Protein AF-A0A7X7BS99-F1 (afdb_monomer)

Foldseek 3Di:
DVLLVVLCCVLVNAPPDHDPVVVVLSVLLCVQCVVVDPDSNCSNVQCCLQRDDQDDADPVLLVLQLDPLLLLLLVQLLVLLVVFPDLALVSSVVSLVVSCVVSVDDDSNNVQSLQCQQRVDSDHGRSSSSNSSSDDVSRSVSSVSSSVVSVVVVD

Mean predicted aligned error: 4.0 Å

Structure (mmCIF, N/CA/C/O backbone):
data_AF-A0A7X7BS99-F1
#
_entry.id   AF-A0A7X7BS99-F1
#
loop_
_atom_site.group_PDB
_atom_site.id
_atom_site.type_symbol
_atom_site.label_atom_id
_atom_site.label_alt_id
_atom_site.label_comp_id
_atom_site.label_asym_id
_atom_site.label_entity_id
_atom_site.label_seq_id
_atom_site.pdbx_PDB_ins_code
_atom_site.Cartn_x
_atom_site.Cartn_y
_atom_site.Cartn_z
_atom_site.occupancy
_atom_site.B_iso_or_equiv
_atom_site.auth_seq_id
_atom_site.auth_comp_id
_atom_site.auth_asym_id
_atom_site.auth_atom_id
_atom_site.pdbx_PDB_model_num
ATOM 1 N N . LEU A 1 1 ? 14.182 7.321 -16.968 1.00 84.69 1 LEU A N 1
ATOM 2 C CA . LEU A 1 1 ? 13.712 5.919 -16.936 1.00 84.69 1 LEU A CA 1
ATOM 3 C C . LEU A 1 1 ? 14.899 4.972 -17.058 1.00 84.69 1 LEU A C 1
ATOM 5 O O . LEU A 1 1 ? 15.124 4.209 -16.132 1.00 84.69 1 LEU A O 1
ATOM 9 N N . ASP A 1 2 ? 15.703 5.112 -18.110 1.00 89.75 2 ASP A N 1
ATOM 10 C CA . ASP A 1 2 ? 16.812 4.206 -18.459 1.00 89.75 2 ASP A CA 1
ATOM 11 C C . ASP A 1 2 ? 17.807 3.964 -17.317 1.00 89.75 2 ASP A C 1
ATOM 13 O O . ASP A 1 2 ? 18.076 2.825 -16.960 1.00 89.75 2 ASP A O 1
ATOM 17 N N . LEU A 1 3 ? 18.269 5.023 -16.641 1.00 93.31 3 LEU A N 1
ATOM 18 C CA . LEU A 1 3 ? 19.163 4.872 -15.486 1.00 93.31 3 LEU A CA 1
ATOM 19 C C . LEU A 1 3 ? 18.524 4.092 -14.326 1.00 93.31 3 LEU A C 1
ATOM 21 O O . LEU A 1 3 ? 19.216 3.355 -13.634 1.00 93.31 3 LEU A O 1
ATOM 25 N N . ALA A 1 4 ? 17.227 4.267 -14.071 1.00 93.25 4 ALA A N 1
ATOM 26 C CA . ALA A 1 4 ? 16.544 3.545 -12.999 1.00 93.25 4 ALA A CA 1
ATOM 27 C C . ALA A 1 4 ? 16.327 2.072 -13.375 1.00 93.25 4 ALA A C 1
ATOM 29 O O . ALA A 1 4 ? 16.542 1.204 -12.537 1.00 93.25 4 ALA A O 1
ATOM 30 N N . LEU A 1 5 ? 15.976 1.797 -14.637 1.00 94.12 5 LEU A N 1
ATOM 31 C CA . LEU A 1 5 ? 15.881 0.438 -15.169 1.00 94.12 5 LEU A CA 1
ATOM 32 C C . LEU A 1 5 ? 17.222 -0.297 -15.046 1.00 94.12 5 LEU A C 1
ATOM 34 O O . LEU A 1 5 ? 17.250 -1.372 -14.458 1.00 94.12 5 LEU A O 1
ATOM 38 N N . ASN A 1 6 ? 18.324 0.320 -15.487 1.00 95.06 6 ASN A N 1
ATOM 39 C CA . ASN A 1 6 ? 19.658 -0.279 -15.388 1.00 95.06 6 ASN A CA 1
ATOM 40 C C . ASN A 1 6 ? 20.019 -0.623 -13.934 1.00 95.06 6 ASN A C 1
ATOM 42 O O . ASN A 1 6 ? 20.460 -1.731 -13.657 1.00 95.06 6 ASN A O 1
ATOM 46 N N . ASN A 1 7 ? 19.765 0.285 -12.982 1.00 95.56 7 ASN A N 1
ATOM 47 C CA . ASN A 1 7 ? 20.021 0.009 -11.562 1.00 95.56 7 ASN A CA 1
ATOM 48 C C . ASN A 1 7 ? 19.174 -1.164 -11.025 1.00 95.56 7 ASN A C 1
ATOM 50 O O . ASN A 1 7 ? 19.656 -1.939 -10.202 1.00 95.56 7 ASN A O 1
ATOM 54 N N . LEU A 1 8 ? 17.915 -1.301 -11.462 1.00 94.56 8 LEU A N 1
ATOM 55 C CA . LEU A 1 8 ? 17.052 -2.424 -11.073 1.00 94.56 8 LEU A CA 1
ATOM 56 C C . LEU A 1 8 ? 17.523 -3.754 -11.682 1.00 94.56 8 LEU A C 1
ATOM 58 O O . LEU A 1 8 ? 17.427 -4.784 -11.015 1.00 94.56 8 LEU A O 1
ATOM 62 N N . GLN A 1 9 ? 18.040 -3.726 -12.913 1.00 95.06 9 GLN A N 1
ATOM 63 C CA . GLN A 1 9 ? 18.594 -4.894 -13.601 1.00 95.06 9 GLN A CA 1
ATOM 64 C C . GLN A 1 9 ? 19.908 -5.358 -12.969 1.00 95.06 9 GLN A C 1
ATOM 66 O O . GLN A 1 9 ? 20.041 -6.528 -12.625 1.00 95.06 9 GLN A O 1
ATOM 71 N N . GLU A 1 10 ? 20.836 -4.436 -12.696 1.00 95.56 10 GLU A N 1
ATOM 72 C CA . GLU A 1 10 ? 22.082 -4.735 -11.974 1.00 95.56 10 GLU A CA 1
ATOM 73 C C . GLU A 1 10 ? 21.821 -5.320 -10.576 1.00 95.56 10 GLU A C 1
ATOM 75 O O . GLU A 1 10 ? 22.593 -6.140 -10.082 1.00 95.56 10 GLU A O 1
ATOM 80 N N . ALA A 1 11 ? 20.721 -4.917 -9.933 1.00 93.94 11 ALA A N 1
ATOM 81 C CA . ALA A 1 11 ? 20.295 -5.445 -8.641 1.00 93.94 11 ALA A CA 1
ATOM 82 C C . ALA A 1 11 ? 19.541 -6.788 -8.723 1.00 93.94 11 ALA A C 1
ATOM 84 O O . ALA A 1 11 ? 19.138 -7.313 -7.683 1.00 93.94 11 ALA A O 1
ATOM 85 N N . GLY A 1 12 ? 19.311 -7.327 -9.926 1.00 93.62 12 GLY A N 1
ATOM 86 C CA . GLY A 1 12 ? 18.578 -8.576 -10.147 1.00 93.62 12 GLY A CA 1
ATOM 87 C C . GLY A 1 12 ? 17.082 -8.499 -9.821 1.00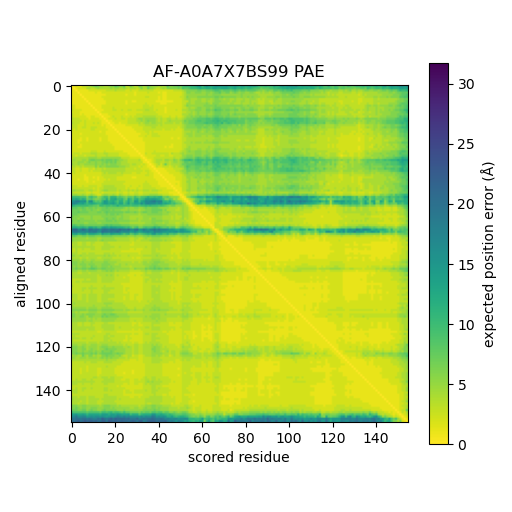 93.62 12 GLY A C 1
ATOM 88 O O . GLY A 1 12 ? 16.457 -9.528 -9.582 1.00 93.62 12 GLY A O 1
ATOM 89 N N . LEU A 1 13 ? 16.501 -7.295 -9.764 1.00 91.94 13 LEU A N 1
ATOM 90 C CA . LEU A 1 13 ? 15.067 -7.098 -9.506 1.00 91.94 13 LEU A CA 1
ATOM 91 C C . LEU A 1 13 ? 14.232 -7.128 -10.793 1.00 91.94 13 LEU A C 1
ATOM 93 O O . LEU A 1 13 ? 13.030 -7.384 -10.746 1.00 91.94 13 LEU A O 1
ATOM 97 N N . ILE A 1 14 ? 14.853 -6.827 -11.932 1.00 94.00 14 ILE A N 1
ATOM 98 C CA . ILE A 1 14 ? 14.237 -6.813 -13.261 1.00 94.00 14 ILE A CA 1
ATOM 99 C C . ILE A 1 14 ? 15.160 -7.560 -14.224 1.00 94.00 14 ILE A C 1
ATOM 101 O O . ILE A 1 14 ? 16.370 -7.372 -14.172 1.00 94.00 14 ILE A O 1
ATOM 105 N N . ASP A 1 15 ? 14.593 -8.373 -15.112 1.00 93.56 15 ASP A N 1
ATOM 106 C CA . ASP A 1 15 ? 15.358 -9.082 -16.143 1.00 93.56 15 ASP A CA 1
ATOM 107 C C . ASP A 1 15 ? 15.992 -8.113 -17.157 1.00 93.56 15 ASP A C 1
ATOM 109 O O . ASP A 1 15 ? 15.505 -6.999 -17.354 1.00 93.56 15 ASP A O 1
ATOM 113 N N . GLU A 1 16 ? 17.044 -8.536 -17.865 1.00 92.38 16 GLU A N 1
ATOM 114 C CA . GLU A 1 16 ? 17.683 -7.731 -18.927 1.00 92.38 16 GLU A CA 1
ATOM 115 C C . GLU A 1 16 ? 16.712 -7.381 -20.071 1.00 92.38 16 GLU A C 1
ATOM 117 O O . GLU A 1 16 ? 16.776 -6.299 -20.662 1.00 92.38 16 GLU A O 1
ATOM 122 N N . HIS A 1 17 ? 15.765 -8.282 -20.346 1.00 93.00 17 HIS A N 1
ATOM 123 C CA . HIS A 1 17 ? 14.748 -8.148 -21.389 1.00 93.00 17 HIS A CA 1
ATOM 124 C C . HIS A 1 17 ? 13.340 -8.359 -20.808 1.00 93.00 17 HIS A C 1
ATOM 126 O O . HIS A 1 17 ? 12.724 -9.403 -21.025 1.00 93.00 17 HIS A O 1
ATOM 132 N N . PRO A 1 18 ? 12.821 -7.384 -20.044 1.00 93.06 18 PRO A N 1
ATOM 133 C CA . PRO A 1 18 ? 11.499 -7.478 -19.435 1.00 93.06 18 PRO A CA 1
ATOM 134 C C . PRO A 1 18 ? 10.392 -7.448 -20.497 1.00 93.06 18 PRO A C 1
ATOM 136 O O . PRO A 1 18 ? 10.520 -6.800 -21.539 1.00 93.06 18 PRO A O 1
ATOM 139 N N . THR A 1 19 ? 9.266 -8.110 -20.217 1.00 95.50 19 THR A N 1
ATOM 140 C CA . THR A 1 19 ? 8.086 -8.059 -21.097 1.00 95.50 19 THR A CA 1
ATOM 141 C C . THR A 1 19 ? 7.534 -6.630 -21.207 1.00 95.50 19 THR A C 1
ATOM 143 O O . THR A 1 19 ? 7.801 -5.794 -20.334 1.00 95.50 19 THR A O 1
ATOM 146 N N . PRO A 1 20 ? 6.716 -6.317 -22.231 1.00 95.31 20 PRO A N 1
ATOM 147 C CA . PRO A 1 20 ? 6.050 -5.021 -22.323 1.00 95.31 20 PRO A CA 1
ATOM 148 C C . PRO A 1 20 ? 5.234 -4.668 -21.071 1.00 95.31 20 PRO A C 1
ATOM 150 O O . PRO A 1 20 ? 5.290 -3.520 -20.626 1.00 95.31 20 PRO A O 1
ATOM 153 N N . GLU A 1 21 ? 4.539 -5.638 -20.455 1.00 92.44 21 GLU A N 1
ATOM 154 C CA . GLU A 1 21 ? 3.808 -5.383 -19.207 1.00 92.44 21 GLU A CA 1
ATOM 155 C C . GLU A 1 21 ? 4.764 -5.047 -18.062 1.00 92.44 21 GLU A C 1
ATOM 157 O O . GLU A 1 21 ? 4.534 -4.093 -17.318 1.00 92.44 21 GLU A O 1
ATOM 162 N N . LYS A 1 22 ? 5.875 -5.786 -17.936 1.00 92.75 22 LYS A N 1
ATOM 163 C CA . LYS A 1 22 ? 6.859 -5.522 -16.884 1.00 92.75 22 LYS A CA 1
ATOM 164 C C . LYS A 1 22 ? 7.554 -4.175 -17.085 1.00 92.75 22 LYS A C 1
ATOM 166 O O . LYS A 1 22 ? 7.815 -3.480 -16.107 1.00 92.75 22 LYS A O 1
ATOM 171 N N . MET A 1 23 ? 7.791 -3.761 -18.328 1.00 94.75 23 MET A N 1
ATOM 172 C CA . MET A 1 23 ? 8.312 -2.428 -18.646 1.00 94.75 23 MET A CA 1
ATOM 173 C C . MET A 1 23 ? 7.352 -1.307 -18.262 1.00 94.75 23 MET A C 1
ATOM 175 O O . MET A 1 23 ? 7.792 -0.279 -17.747 1.00 94.75 23 MET A O 1
ATOM 179 N N . GLU A 1 24 ? 6.051 -1.483 -18.498 1.00 93.75 24 GLU A N 1
ATOM 180 C CA . GLU A 1 24 ? 5.037 -0.536 -18.026 1.00 93.75 24 GLU A CA 1
ATOM 181 C C . GLU A 1 24 ? 4.987 -0.478 -16.502 1.00 93.75 24 GLU A C 1
ATOM 183 O O . GLU A 1 24 ? 5.016 0.607 -15.924 1.00 93.75 24 GLU A O 1
ATOM 188 N N . TRP A 1 25 ? 5.054 -1.631 -15.845 1.00 94.31 25 TRP A N 1
ATOM 189 C CA . TRP A 1 25 ? 5.145 -1.704 -14.394 1.00 94.31 25 TRP A CA 1
ATOM 190 C C . TRP A 1 25 ? 6.387 -0.967 -13.849 1.00 94.31 25 TRP A C 1
ATOM 192 O O . TRP A 1 25 ? 6.281 -0.180 -12.908 1.00 94.31 25 TRP A O 1
ATOM 202 N N . VAL A 1 26 ? 7.564 -1.130 -14.474 1.00 94.56 26 VAL A N 1
ATOM 203 C CA . VAL A 1 26 ? 8.787 -0.390 -14.099 1.00 94.56 26 VAL A CA 1
ATOM 204 C C . VAL A 1 26 ? 8.619 1.111 -14.323 1.00 94.56 26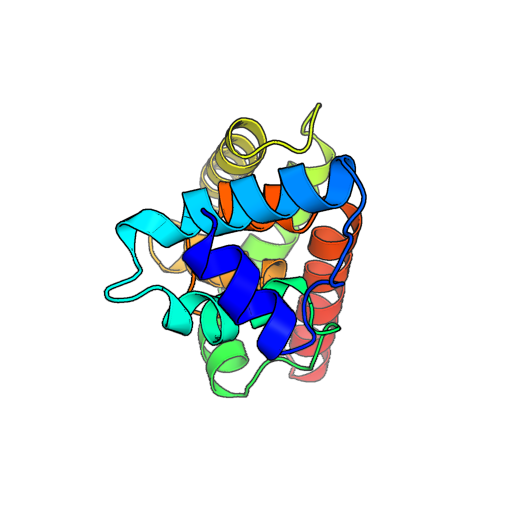 VAL A C 1
ATOM 206 O O . VAL A 1 26 ? 9.061 1.912 -13.501 1.00 94.56 26 VAL A O 1
ATOM 209 N N . ARG A 1 27 ? 7.969 1.522 -15.414 1.00 94.19 27 ARG A N 1
ATOM 210 C CA . ARG A 1 27 ? 7.696 2.938 -15.688 1.00 94.19 27 ARG A CA 1
ATOM 211 C C . ARG A 1 27 ? 6.829 3.554 -14.594 1.00 94.19 27 ARG A C 1
ATOM 213 O O . ARG A 1 27 ? 7.157 4.641 -14.119 1.00 94.19 27 ARG A O 1
ATOM 220 N N . GLN A 1 28 ? 5.785 2.853 -14.160 1.00 92.75 28 GLN A N 1
ATOM 221 C CA . GLN A 1 28 ? 4.924 3.284 -13.058 1.00 92.75 28 GLN A CA 1
ATOM 222 C C . GLN A 1 28 ? 5.696 3.357 -11.739 1.00 92.75 28 GLN A C 1
ATOM 224 O O . GLN A 1 28 ? 5.668 4.395 -11.081 1.00 92.75 28 GLN A O 1
ATOM 229 N N . LEU A 1 29 ? 6.469 2.318 -11.405 1.00 93.25 29 LEU A N 1
ATOM 230 C CA . LEU A 1 29 ? 7.353 2.297 -10.237 1.00 93.25 29 LEU A CA 1
ATOM 231 C C . LEU A 1 29 ? 8.280 3.521 -10.204 1.00 93.25 29 LEU A C 1
ATOM 233 O O . LEU A 1 29 ? 8.344 4.242 -9.209 1.00 93.25 29 LEU A O 1
ATOM 237 N N . VAL A 1 30 ? 8.991 3.777 -11.304 1.00 92.94 30 VAL A N 1
ATOM 238 C CA . VAL A 1 30 ? 9.928 4.901 -11.403 1.00 92.94 30 VAL A CA 1
ATOM 239 C C . VAL A 1 30 ? 9.197 6.234 -11.299 1.00 92.94 30 VAL A C 1
ATOM 241 O O . VAL A 1 30 ? 9.704 7.140 -10.644 1.00 92.94 30 VAL A O 1
ATOM 244 N N . ASN A 1 31 ? 8.013 6.365 -11.901 1.00 91.50 31 ASN A N 1
ATOM 245 C CA . ASN A 1 31 ? 7.221 7.590 -11.833 1.00 91.50 31 ASN A CA 1
ATOM 246 C C . ASN A 1 31 ? 6.822 7.921 -10.388 1.00 91.50 31 ASN A C 1
ATOM 248 O O . ASN A 1 31 ? 7.042 9.041 -9.930 1.00 91.50 31 ASN A O 1
ATOM 252 N N . ILE A 1 32 ? 6.335 6.920 -9.653 1.00 90.56 32 ILE A N 1
ATOM 253 C CA . ILE A 1 32 ? 5.860 7.048 -8.273 1.00 90.56 32 ILE A CA 1
ATOM 254 C C . ILE A 1 32 ? 6.986 7.488 -7.311 1.00 90.56 32 ILE A C 1
ATOM 256 O O . ILE A 1 32 ? 6.746 8.261 -6.383 1.00 90.56 32 ILE A O 1
ATOM 260 N N . TYR A 1 33 ? 8.230 7.057 -7.546 1.00 88.81 33 TYR A N 1
ATOM 261 C CA . TYR A 1 33 ? 9.384 7.460 -6.728 1.00 88.81 33 TYR A CA 1
ATOM 262 C C . TYR A 1 33 ? 10.200 8.622 -7.293 1.00 88.81 33 TYR A C 1
ATOM 264 O O . TYR A 1 33 ? 11.070 9.135 -6.592 1.00 88.81 33 TYR A O 1
ATOM 272 N N . SER A 1 34 ? 9.951 9.057 -8.531 1.00 85.69 34 SER A N 1
ATOM 273 C CA . SER A 1 34 ? 10.780 10.059 -9.222 1.00 85.69 34 SER A CA 1
ATOM 274 C C . SER A 1 34 ? 10.971 11.345 -8.415 1.00 85.69 34 SER A C 1
ATOM 276 O O . SER A 1 34 ? 12.075 11.876 -8.367 1.00 85.69 34 SER A O 1
ATOM 278 N N . VAL A 1 35 ? 9.922 11.792 -7.720 1.00 81.88 35 VAL A N 1
ATOM 279 C CA . VAL A 1 35 ? 9.929 13.000 -6.878 1.00 81.88 35 VAL A CA 1
ATOM 280 C C . VAL A 1 35 ? 10.632 12.774 -5.529 1.00 81.88 35 VAL A C 1
ATOM 282 O O . VAL A 1 35 ? 11.094 13.724 -4.906 1.00 81.88 35 VAL A O 1
ATOM 285 N N . GLN A 1 36 ? 10.724 11.524 -5.064 1.00 81.56 36 GLN A N 1
ATOM 286 C CA . GLN A 1 36 ? 11.335 11.158 -3.779 1.00 81.56 36 GLN A CA 1
ATOM 287 C C . GLN A 1 36 ? 12.820 10.798 -3.905 1.00 81.56 36 GLN A C 1
ATOM 289 O O . GLN A 1 36 ? 13.554 10.828 -2.917 1.00 81.56 36 GLN A O 1
ATOM 294 N N . MET A 1 37 ? 13.269 10.433 -5.107 1.00 86.81 37 MET A N 1
ATOM 295 C CA . MET A 1 37 ? 14.652 10.055 -5.366 1.00 86.81 37 MET A CA 1
ATOM 296 C C . MET A 1 37 ? 15.551 11.283 -5.495 1.00 86.81 37 MET A C 1
ATOM 298 O O . MET A 1 37 ? 15.348 12.144 -6.344 1.00 86.81 37 MET A O 1
ATOM 302 N N . SER A 1 38 ? 16.619 11.305 -4.704 1.00 88.00 38 SER A N 1
ATOM 303 C CA . SER A 1 38 ? 17.750 12.220 -4.882 1.00 88.00 38 SER A CA 1
ATOM 304 C C . SER A 1 38 ? 18.713 11.727 -5.969 1.00 88.00 38 SER A C 1
ATOM 306 O O . SER A 1 38 ? 19.355 12.527 -6.642 1.00 88.00 38 SER A O 1
ATOM 308 N N . TYR A 1 39 ? 18.823 10.408 -6.150 1.00 90.94 39 TYR A N 1
ATOM 309 C CA . TYR A 1 39 ? 19.605 9.773 -7.213 1.00 90.94 39 TYR A CA 1
ATOM 310 C C . TYR A 1 39 ? 18.993 8.424 -7.605 1.00 90.94 39 TYR A C 1
ATOM 312 O O . TYR A 1 39 ? 18.362 7.747 -6.794 1.00 90.94 39 TYR A O 1
ATOM 320 N N . THR A 1 40 ? 19.194 8.003 -8.855 1.00 89.81 40 THR A N 1
ATOM 321 C CA . THR A 1 40 ? 18.474 6.862 -9.449 1.00 89.81 40 THR A CA 1
ATOM 322 C C . THR A 1 40 ? 18.753 5.526 -8.772 1.00 89.81 40 THR A C 1
ATOM 324 O O . THR A 1 40 ? 17.866 4.683 -8.746 1.00 89.81 40 THR A O 1
ATOM 327 N N . LYS A 1 41 ? 19.930 5.332 -8.166 1.00 92.19 41 LYS A N 1
ATOM 328 C CA . LYS A 1 41 ? 20.270 4.087 -7.455 1.00 92.19 41 LYS A CA 1
ATOM 329 C C . LYS A 1 41 ? 19.394 3.828 -6.219 1.00 92.19 41 LYS A C 1
ATOM 331 O O . LYS A 1 41 ? 19.226 2.673 -5.841 1.00 92.19 41 LYS A O 1
ATOM 336 N N . GLN A 1 42 ? 18.766 4.859 -5.638 1.00 92.06 42 GLN A N 1
ATOM 337 C CA . GLN A 1 42 ? 17.829 4.688 -4.513 1.00 92.06 42 GLN A CA 1
ATOM 338 C C . GLN A 1 42 ? 16.594 3.861 -4.889 1.00 92.06 42 GLN A C 1
ATOM 340 O O . GLN A 1 42 ? 15.976 3.265 -4.006 1.00 92.06 42 GLN A O 1
ATOM 345 N N . ILE A 1 43 ? 16.257 3.772 -6.184 1.00 92.50 43 ILE A N 1
ATOM 346 C CA . ILE A 1 43 ? 15.116 2.980 -6.652 1.00 92.50 43 ILE A CA 1
ATOM 347 C C . ILE A 1 43 ? 15.228 1.512 -6.239 1.00 92.50 43 ILE A C 1
ATOM 349 O O . ILE A 1 43 ? 14.212 0.886 -5.968 1.00 92.50 43 ILE A O 1
ATOM 353 N N . VAL A 1 44 ? 16.447 0.968 -6.151 1.00 92.06 44 VAL A N 1
ATOM 354 C CA . VAL A 1 44 ? 16.680 -0.437 -5.793 1.00 92.06 44 VAL A CA 1
ATOM 355 C C . VAL A 1 44 ? 16.176 -0.717 -4.385 1.00 92.06 44 VAL A C 1
ATOM 357 O O . VAL A 1 44 ? 15.506 -1.719 -4.158 1.00 92.06 44 VAL A O 1
ATOM 360 N N . ASP A 1 45 ? 16.459 0.178 -3.439 1.00 89.12 45 ASP A N 1
ATOM 361 C CA . ASP A 1 45 ? 16.000 0.029 -2.061 1.00 89.12 45 ASP A CA 1
ATOM 362 C C . ASP A 1 45 ? 14.510 0.335 -1.923 1.00 89.12 45 ASP A C 1
ATOM 364 O O . ASP A 1 45 ? 13.788 -0.421 -1.273 1.00 89.12 45 ASP A O 1
ATOM 368 N N . MET A 1 46 ? 14.041 1.395 -2.583 1.00 88.75 46 MET A N 1
ATOM 369 C CA . MET A 1 46 ? 12.637 1.810 -2.563 1.00 88.75 46 MET A CA 1
ATOM 370 C C . MET A 1 46 ? 11.710 0.744 -3.157 1.00 88.75 46 MET A C 1
ATOM 372 O O . MET A 1 46 ? 10.648 0.464 -2.605 1.00 88.75 46 MET A O 1
ATOM 376 N N . ALA A 1 47 ? 12.127 0.094 -4.244 1.00 89.44 47 ALA A N 1
ATOM 377 C CA . ALA A 1 47 ? 11.309 -0.878 -4.952 1.00 89.44 47 ALA A CA 1
ATOM 378 C C . ALA A 1 47 ? 11.209 -2.237 -4.245 1.00 89.44 47 ALA A C 1
ATOM 380 O O . ALA A 1 47 ? 10.345 -3.041 -4.593 1.00 89.44 47 ALA A O 1
ATOM 381 N N . LYS A 1 48 ? 12.047 -2.508 -3.232 1.00 86.56 48 LYS A N 1
ATOM 382 C CA . LYS A 1 48 ? 12.052 -3.787 -2.499 1.00 86.56 48 LYS A CA 1
ATOM 383 C C . LYS A 1 48 ? 10.672 -4.186 -1.980 1.00 86.56 48 LYS A C 1
ATOM 385 O O . LYS A 1 48 ? 10.391 -5.380 -1.946 1.00 86.56 48 LYS A O 1
ATOM 390 N N . ILE A 1 49 ? 9.821 -3.226 -1.610 1.00 85.50 49 ILE A N 1
ATOM 391 C CA . ILE A 1 49 ? 8.463 -3.499 -1.108 1.00 85.50 49 ILE A CA 1
ATOM 392 C C . ILE A 1 49 ? 7.566 -4.196 -2.145 1.00 85.50 49 ILE A C 1
ATOM 394 O O . ILE A 1 49 ? 6.620 -4.879 -1.770 1.00 85.50 49 ILE A O 1
ATOM 398 N N . PHE A 1 50 ? 7.872 -4.060 -3.439 1.00 88.44 50 PHE A N 1
ATOM 399 C CA . PHE A 1 50 ? 7.089 -4.658 -4.520 1.00 88.44 50 PHE A CA 1
ATOM 400 C C . PHE A 1 50 ? 7.599 -6.029 -4.971 1.00 88.44 50 PHE A C 1
ATOM 402 O O . PHE A 1 50 ? 6.861 -6.772 -5.612 1.00 88.44 50 PHE A O 1
ATOM 409 N N . PHE A 1 51 ? 8.854 -6.360 -4.662 1.00 83.31 51 PHE A N 1
ATOM 410 C CA . PHE A 1 51 ? 9.479 -7.621 -5.076 1.00 83.31 51 PHE A CA 1
ATOM 411 C C . PHE A 1 51 ? 9.595 -8.635 -3.942 1.00 83.31 51 PHE A C 1
ATOM 413 O O . PHE A 1 51 ? 9.620 -9.833 -4.194 1.00 83.31 51 PHE A O 1
ATOM 420 N N . LYS A 1 52 ? 9.698 -8.177 -2.691 1.00 74.12 52 LYS A N 1
ATOM 421 C CA . LYS A 1 52 ? 9.847 -9.065 -1.535 1.00 74.12 52 LYS A CA 1
ATOM 422 C C . LYS A 1 52 ? 8.512 -9.671 -1.142 1.00 74.12 52 LYS A C 1
ATOM 424 O O . LYS A 1 52 ? 7.552 -8.929 -0.945 1.00 74.12 52 LYS A O 1
ATOM 429 N N . ASP A 1 53 ? 8.491 -10.984 -0.943 1.00 71.62 53 ASP A N 1
ATOM 430 C CA . ASP A 1 53 ? 7.364 -11.690 -0.330 1.00 71.62 53 ASP A CA 1
ATOM 431 C C . ASP A 1 53 ? 6.996 -11.098 1.031 1.00 71.62 53 ASP A C 1
ATOM 433 O O . ASP A 1 53 ? 7.821 -10.464 1.701 1.00 71.62 53 ASP A O 1
ATOM 437 N N . ALA A 1 54 ? 5.740 -11.300 1.425 1.00 68.06 54 ALA A N 1
ATOM 438 C CA . ALA A 1 54 ? 5.189 -10.759 2.653 1.00 68.06 54 ALA A CA 1
ATOM 439 C C . ALA A 1 54 ? 5.943 -11.307 3.879 1.00 68.06 54 ALA A C 1
ATOM 441 O O . ALA A 1 54 ? 5.712 -12.426 4.330 1.00 68.06 54 ALA A O 1
ATOM 442 N N . LYS A 1 55 ? 6.873 -10.512 4.417 1.00 76.88 55 LYS A N 1
ATOM 443 C CA . LYS A 1 55 ? 7.593 -10.813 5.665 1.00 76.88 55 LYS A CA 1
ATOM 444 C C . LYS A 1 55 ? 6.788 -10.368 6.872 1.00 76.88 55 LYS A C 1
ATOM 446 O O . LYS A 1 55 ? 5.974 -9.457 6.746 1.00 76.88 55 LYS A O 1
ATOM 451 N N . ASP A 1 56 ? 7.044 -10.944 8.039 1.00 83.88 56 ASP A N 1
ATOM 452 C CA . ASP A 1 56 ? 6.453 -10.453 9.284 1.00 83.88 56 ASP A CA 1
ATOM 453 C C . ASP A 1 56 ? 6.735 -8.958 9.495 1.00 83.88 56 ASP A C 1
ATOM 455 O O . ASP A 1 56 ? 7.790 -8.462 9.093 1.00 83.88 56 ASP A O 1
ATOM 459 N N . LEU A 1 57 ? 5.746 -8.241 10.044 1.00 88.81 57 LEU A N 1
ATOM 460 C CA . LEU A 1 57 ? 5.934 -6.843 10.432 1.00 88.81 57 LEU A CA 1
ATOM 461 C C . LEU A 1 57 ? 6.994 -6.773 11.533 1.00 88.81 57 LEU A C 1
ATOM 463 O O . LEU A 1 57 ? 7.091 -7.682 12.361 1.00 88.81 57 LEU A O 1
ATOM 467 N N . SER A 1 58 ? 7.781 -5.702 11.547 1.00 89.44 58 SER A N 1
ATOM 468 C CA . SER A 1 58 ? 8.697 -5.441 12.656 1.00 89.44 58 SER A CA 1
ATOM 469 C C . SER A 1 58 ? 7.931 -5.100 13.940 1.00 89.44 58 SER A C 1
ATOM 471 O O . SER A 1 58 ? 6.772 -4.682 13.898 1.00 89.44 58 SER A O 1
ATOM 473 N N . ASP A 1 59 ? 8.596 -5.209 15.093 1.00 88.56 59 ASP A N 1
ATOM 474 C CA . ASP A 1 59 ? 8.015 -4.788 16.375 1.00 88.56 59 ASP A CA 1
ATOM 475 C C . ASP A 1 59 ? 7.599 -3.306 16.346 1.00 88.56 59 ASP A C 1
ATOM 477 O O . ASP A 1 59 ? 6.550 -2.941 16.867 1.00 88.56 59 ASP A O 1
ATOM 481 N N . GLU A 1 60 ? 8.380 -2.455 15.672 1.00 90.69 60 GLU A N 1
ATOM 482 C CA . GLU A 1 60 ? 8.071 -1.032 15.486 1.00 90.69 60 GLU A CA 1
ATOM 483 C C . GLU A 1 60 ? 6.793 -0.829 14.652 1.00 90.69 60 GLU A C 1
ATOM 485 O O . GLU A 1 60 ? 5.945 -0.002 14.987 1.00 90.69 60 GLU A O 1
ATOM 490 N N . GLU A 1 61 ? 6.616 -1.616 13.587 1.00 92.12 61 GLU A N 1
ATOM 491 C CA . GLU A 1 61 ? 5.413 -1.598 12.750 1.00 92.12 61 GLU A CA 1
ATOM 492 C C . GLU A 1 61 ? 4.171 -2.070 13.503 1.00 92.12 61 GLU A C 1
ATOM 494 O O . GLU A 1 61 ? 3.102 -1.478 13.345 1.00 92.12 61 GLU A O 1
ATOM 499 N N . ILE A 1 62 ? 4.312 -3.106 14.333 1.00 90.44 62 ILE A N 1
ATOM 500 C CA . ILE A 1 62 ? 3.231 -3.616 15.177 1.00 90.44 62 ILE A CA 1
ATOM 501 C C . ILE A 1 62 ? 2.843 -2.588 16.239 1.00 90.44 62 ILE A C 1
ATOM 503 O O . ILE A 1 62 ? 1.661 -2.268 16.357 1.00 90.44 62 ILE A O 1
ATOM 507 N N . GLU A 1 63 ? 3.806 -2.034 16.976 1.00 89.31 63 GLU A N 1
ATOM 508 C CA . GLU A 1 63 ? 3.535 -1.037 18.018 1.00 89.31 63 GLU A CA 1
ATOM 509 C C . GLU A 1 63 ? 2.864 0.221 17.449 1.00 89.31 63 GLU A C 1
ATOM 511 O O . GLU A 1 63 ? 1.994 0.805 18.090 1.00 89.31 63 GLU A O 1
ATOM 516 N N . GLU A 1 64 ? 3.166 0.600 16.207 1.00 90.75 64 GLU A N 1
ATOM 517 C CA . GLU A 1 64 ? 2.509 1.734 15.560 1.00 90.75 64 GLU A CA 1
ATOM 518 C C . GLU A 1 64 ? 1.016 1.514 15.276 1.00 90.75 64 GLU A C 1
ATOM 520 O O . GLU A 1 64 ? 0.223 2.462 15.309 1.00 90.75 64 GLU A O 1
ATOM 525 N N . ILE A 1 65 ? 0.616 0.278 14.967 1.00 90.31 65 ILE A N 1
ATOM 526 C CA . ILE A 1 65 ? -0.773 -0.062 14.617 1.00 90.31 65 ILE A CA 1
ATOM 527 C C . ILE A 1 65 ? -1.562 -0.663 15.782 1.00 90.31 65 ILE A C 1
ATOM 529 O O . ILE A 1 65 ? -2.768 -0.865 15.654 1.00 90.31 65 ILE A O 1
ATOM 533 N N . LYS A 1 66 ? -0.899 -0.907 16.914 1.00 85.00 66 LYS A N 1
ATOM 534 C CA . LYS A 1 66 ? -1.445 -1.488 18.149 1.00 85.00 66 LYS A CA 1
ATOM 535 C C . LYS A 1 66 ? -2.455 -0.604 18.887 1.00 85.00 66 LYS A C 1
ATOM 537 O O . LYS A 1 66 ? -3.120 -1.052 19.814 1.00 85.00 66 LYS A O 1
ATOM 542 N N . ASN A 1 67 ? -2.570 0.654 18.488 1.00 77.69 67 ASN A N 1
ATOM 543 C CA . ASN A 1 67 ? -3.472 1.628 19.097 1.00 77.69 67 ASN A CA 1
ATOM 544 C C . ASN A 1 67 ? -4.941 1.171 18.984 1.00 77.69 67 ASN A C 1
ATOM 546 O O . ASN A 1 67 ? -5.298 0.551 17.984 1.00 77.69 67 ASN A O 1
ATOM 550 N N . ASP A 1 68 ? -5.808 1.589 19.919 1.00 75.25 68 ASP A N 1
ATOM 551 C CA . ASP A 1 68 ? -7.238 1.203 19.987 1.00 75.25 68 ASP A CA 1
ATOM 552 C C . ASP A 1 68 ? -8.000 1.307 18.648 1.00 75.25 68 ASP A C 1
ATOM 554 O O . ASP A 1 68 ? -8.915 0.537 18.364 1.00 75.25 68 ASP A O 1
ATOM 558 N N . ASP A 1 69 ? -7.609 2.259 17.798 1.00 85.62 69 ASP A N 1
ATOM 559 C CA . ASP A 1 69 ? -8.246 2.533 16.509 1.00 85.62 69 ASP A CA 1
ATOM 560 C C . ASP A 1 69 ? -7.721 1.647 15.355 1.00 85.62 69 ASP A C 1
ATOM 562 O O . ASP A 1 69 ? -8.385 1.500 14.326 1.00 85.62 69 ASP A O 1
ATOM 566 N N . GLY A 1 70 ? -6.507 1.096 15.474 1.00 92.75 70 GLY A N 1
ATOM 567 C CA . GLY A 1 70 ? -5.732 0.556 14.353 1.00 92.75 70 GLY A CA 1
ATOM 568 C C . GLY A 1 70 ? -6.371 -0.670 13.713 1.00 92.75 70 GLY A C 1
ATOM 569 O O . GLY A 1 70 ? -6.581 -0.696 12.497 1.00 92.75 70 GLY A O 1
ATOM 570 N N . ARG A 1 71 ? -6.762 -1.64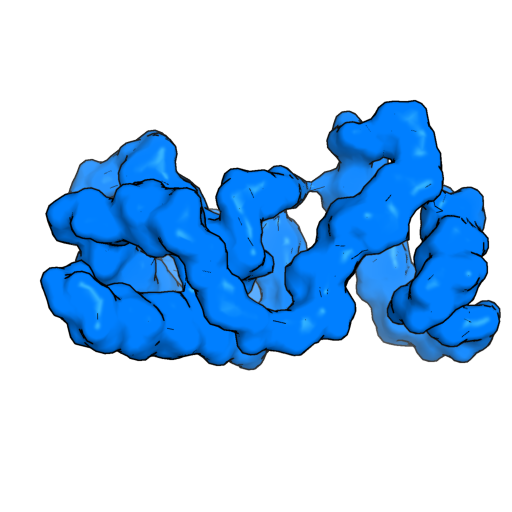9 14.534 1.00 94.75 71 ARG A N 1
ATOM 571 C CA . ARG A 1 71 ? -7.433 -2.866 14.062 1.00 94.75 71 ARG A CA 1
ATOM 572 C C . ARG A 1 71 ? -8.747 -2.542 13.350 1.00 94.75 71 ARG A C 1
ATOM 574 O O . ARG A 1 71 ? -8.962 -2.984 12.223 1.00 94.75 71 ARG A O 1
ATOM 581 N N . GLY A 1 72 ? -9.589 -1.713 13.972 1.00 95.94 72 GLY A N 1
ATOM 582 C CA . GLY A 1 72 ? -10.879 -1.310 13.408 1.00 95.94 72 GLY A CA 1
ATOM 583 C C . GLY A 1 72 ? -10.739 -0.555 12.083 1.00 95.94 72 GLY A C 1
ATOM 584 O O . GLY A 1 72 ? -11.519 -0.776 11.158 1.00 95.94 72 GLY A O 1
ATOM 585 N N . VAL A 1 73 ? -9.710 0.289 11.949 1.00 98.00 73 VAL A N 1
ATOM 586 C CA . VAL A 1 73 ? -9.383 0.965 10.684 1.00 98.00 73 VAL A CA 1
ATOM 587 C C . VAL A 1 73 ? -8.999 -0.032 9.591 1.00 98.00 73 VAL A C 1
ATOM 589 O O . VAL A 1 73 ? -9.489 0.096 8.470 1.00 98.00 73 VAL A O 1
ATOM 592 N N . ILE A 1 74 ? -8.143 -1.011 9.894 1.00 97.94 74 ILE A N 1
ATOM 593 C CA . ILE A 1 74 ? -7.671 -2.001 8.914 1.00 97.94 74 ILE A CA 1
ATOM 594 C C . ILE A 1 74 ? -8.829 -2.891 8.448 1.00 97.94 74 ILE A C 1
ATOM 596 O O . ILE A 1 74 ? -9.023 -3.073 7.244 1.00 97.94 74 ILE A O 1
ATOM 600 N N . GLU A 1 75 ? -9.632 -3.403 9.384 1.00 97.62 75 GLU A N 1
ATOM 601 C CA . GLU A 1 75 ? -10.794 -4.242 9.076 1.00 97.62 75 GLU A CA 1
ATOM 602 C C . GLU A 1 75 ? -11.837 -3.484 8.247 1.00 97.62 75 GLU A C 1
ATOM 604 O O . GLU A 1 75 ? -12.375 -4.018 7.276 1.00 97.62 75 GLU A O 1
ATOM 609 N N . GLU A 1 76 ? -12.109 -2.222 8.587 1.00 98.56 76 GLU A N 1
ATOM 610 C CA . GLU A 1 76 ? -13.048 -1.406 7.824 1.00 98.56 76 GLU A CA 1
ATOM 611 C C . GLU A 1 76 ? -12.501 -1.055 6.438 1.00 98.56 76 GLU A C 1
ATOM 613 O O . GLU A 1 76 ? -13.229 -1.131 5.451 1.00 98.56 76 GLU A O 1
ATOM 618 N N . PHE A 1 77 ? -11.213 -0.729 6.320 1.00 98.62 77 PHE A N 1
ATOM 619 C CA . PHE A 1 77 ? -10.587 -0.496 5.021 1.00 98.62 77 PHE A CA 1
ATOM 620 C C . PHE A 1 77 ? -10.650 -1.723 4.108 1.00 98.62 77 PHE A C 1
ATOM 622 O O . PHE A 1 77 ? -10.969 -1.572 2.928 1.00 98.62 77 PHE A O 1
ATOM 629 N N . LYS A 1 78 ? -10.451 -2.933 4.651 1.00 98.44 78 LYS A N 1
ATOM 630 C CA . LYS A 1 78 ? -10.630 -4.180 3.894 1.00 98.44 78 LYS A CA 1
ATOM 631 C C . LYS A 1 78 ? -12.028 -4.265 3.275 1.00 98.44 78 LYS A C 1
ATOM 633 O O . LYS A 1 78 ? -12.147 -4.511 2.080 1.00 98.44 78 LYS A O 1
ATOM 638 N N . LYS A 1 79 ? -13.080 -3.982 4.054 1.00 98.38 79 LYS A N 1
ATOM 639 C CA . LYS A 1 79 ? -14.464 -3.972 3.543 1.00 98.38 79 LYS A CA 1
ATOM 640 C C . LYS A 1 79 ? -14.653 -2.927 2.448 1.00 98.38 79 LYS A C 1
ATOM 642 O O . LYS A 1 79 ? -15.271 -3.217 1.431 1.00 98.38 79 LYS A O 1
ATOM 647 N N . GLN A 1 80 ? -14.114 -1.720 2.629 1.00 98.38 80 GLN A N 1
ATOM 648 C CA . GLN A 1 8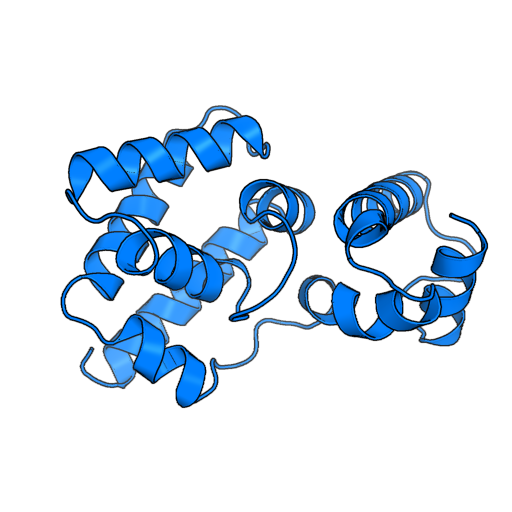0 ? -14.235 -0.655 1.629 1.00 98.38 80 GLN A CA 1
ATOM 649 C C . GLN A 1 80 ? -13.509 -1.003 0.318 1.00 98.38 80 GLN A C 1
ATOM 651 O O . GLN A 1 80 ? -14.002 -0.656 -0.754 1.00 98.38 80 GLN A O 1
ATOM 656 N N . LEU A 1 81 ? -12.389 -1.737 0.372 1.00 97.75 81 LEU A N 1
ATOM 657 C CA . LEU A 1 81 ? -11.698 -2.252 -0.819 1.00 97.75 81 LEU A CA 1
ATOM 658 C C . LEU A 1 81 ? -12.520 -3.279 -1.613 1.00 97.75 81 LEU A C 1
ATOM 660 O O . LEU A 1 81 ? -12.322 -3.409 -2.822 1.00 97.75 81 LEU A O 1
ATOM 664 N N . ASP A 1 82 ? -13.444 -3.998 -0.982 1.00 96.06 82 ASP A N 1
ATOM 665 C CA . ASP A 1 82 ? -14.319 -4.937 -1.693 1.00 96.06 82 ASP A CA 1
ATOM 666 C C . ASP A 1 82 ? -15.449 -4.237 -2.455 1.00 96.06 82 ASP A C 1
ATOM 668 O O . ASP A 1 82 ? -16.008 -4.804 -3.393 1.00 96.06 82 ASP A O 1
ATOM 672 N N . LEU A 1 83 ? -15.742 -2.982 -2.104 1.00 97.25 83 LEU A N 1
ATOM 673 C CA . LEU A 1 83 ? -16.802 -2.188 -2.724 1.00 97.25 83 LEU A CA 1
ATOM 674 C C . LEU A 1 83 ? -16.332 -1.388 -3.943 1.00 97.25 83 LEU A C 1
ATOM 676 O O . LEU A 1 83 ? -17.167 -0.866 -4.687 1.00 97.25 83 LEU A O 1
ATOM 680 N N . ILE A 1 84 ? -15.021 -1.253 -4.162 1.00 96.75 84 ILE A N 1
ATOM 681 C CA . ILE A 1 84 ? -14.527 -0.456 -5.286 1.00 96.75 84 ILE A CA 1
ATOM 682 C C . ILE A 1 84 ? -14.671 -1.215 -6.615 1.00 96.75 84 ILE A C 1
ATOM 684 O O . ILE A 1 84 ? -14.341 -2.399 -6.698 1.00 96.75 84 ILE A O 1
ATOM 688 N N . PRO A 1 85 ? -15.095 -0.541 -7.699 1.00 93.62 85 PRO A N 1
ATOM 689 C CA . PRO A 1 85 ? -15.341 -1.194 -8.986 1.00 93.62 85 PRO A CA 1
ATOM 690 C C . PRO A 1 85 ? -14.054 -1.549 -9.739 1.00 93.62 85 PRO A C 1
ATOM 692 O O . PRO A 1 85 ? -14.062 -2.410 -10.616 1.00 93.62 85 PRO A O 1
ATOM 695 N N . ARG A 1 86 ? -12.956 -0.838 -9.456 1.00 96.50 86 ARG A N 1
ATOM 696 C CA . ARG A 1 86 ? -11.640 -1.025 -10.077 1.00 96.50 86 ARG A CA 1
ATOM 697 C C . ARG A 1 86 ? -10.556 -0.729 -9.056 1.00 96.50 86 ARG A C 1
ATOM 699 O O . ARG A 1 86 ? -10.692 0.213 -8.278 1.00 96.50 86 ARG A O 1
ATOM 706 N N . PHE A 1 87 ? -9.477 -1.500 -9.094 1.00 97.38 87 PHE A N 1
ATOM 707 C CA . PHE A 1 87 ? -8.353 -1.341 -8.180 1.00 97.38 87 PHE A CA 1
ATOM 708 C C . PHE A 1 87 ? -7.362 -0.299 -8.713 1.00 97.38 87 PHE A C 1
ATOM 710 O O . PHE A 1 87 ? -6.310 -0.644 -9.236 1.00 97.38 87 PHE A O 1
ATOM 717 N N . THR A 1 88 ? -7.753 0.975 -8.639 1.00 97.44 88 THR A N 1
ATOM 718 C CA . THR A 1 88 ? -6.931 2.117 -9.069 1.00 97.44 88 THR A CA 1
ATOM 719 C C . THR A 1 88 ? -6.663 3.064 -7.910 1.00 97.44 88 THR A C 1
ATOM 721 O O . THR A 1 88 ? -7.481 3.144 -6.990 1.00 97.44 88 THR A O 1
ATOM 724 N N . SER A 1 89 ? -5.578 3.841 -7.959 1.00 96.69 89 SER A N 1
ATOM 725 C CA . SER A 1 89 ? -5.194 4.776 -6.891 1.00 96.69 89 SER A CA 1
ATOM 726 C C . SER A 1 89 ? -6.345 5.707 -6.493 1.00 96.69 89 SER A C 1
ATOM 728 O O . SER A 1 89 ? -6.638 5.873 -5.310 1.00 96.69 89 SER A O 1
ATOM 730 N N . VAL A 1 90 ? -7.098 6.227 -7.468 1.00 97.75 90 VAL A N 1
ATOM 731 C CA . VAL A 1 90 ? -8.273 7.082 -7.218 1.00 97.75 90 VAL A CA 1
ATOM 732 C C . VAL A 1 90 ? -9.349 6.354 -6.406 1.00 97.75 90 VAL A C 1
ATOM 734 O O . VAL A 1 90 ? -9.871 6.897 -5.433 1.00 97.75 90 VAL A O 1
ATOM 737 N N . GLN A 1 91 ? -9.690 5.121 -6.785 1.00 98.44 91 GLN A N 1
ATOM 738 C CA . GLN A 1 91 ? -10.717 4.343 -6.088 1.00 98.44 91 GLN A CA 1
ATOM 739 C C . GLN A 1 91 ? -10.244 3.878 -4.709 1.00 98.44 91 GLN A C 1
ATOM 741 O O . GLN A 1 91 ? -11.011 3.900 -3.750 1.00 98.44 91 GLN A O 1
ATOM 746 N N . ILE A 1 92 ? -8.964 3.543 -4.582 1.00 98.62 92 ILE A N 1
ATOM 747 C CA . ILE A 1 92 ? -8.330 3.201 -3.311 1.00 98.62 92 ILE A CA 1
ATOM 748 C C . ILE A 1 92 ? -8.372 4.402 -2.357 1.00 98.62 92 ILE A C 1
ATOM 750 O O . ILE A 1 92 ? -8.762 4.263 -1.200 1.00 98.62 92 ILE A O 1
ATOM 754 N N . MET A 1 93 ? -8.064 5.609 -2.840 1.00 98.31 93 MET A N 1
ATOM 755 C CA . MET A 1 93 ? -8.191 6.828 -2.039 1.00 98.31 93 MET A CA 1
ATOM 756 C C . MET A 1 93 ? -9.642 7.085 -1.614 1.00 98.31 93 MET A C 1
ATOM 758 O O . MET A 1 93 ? -9.867 7.488 -0.471 1.00 98.31 93 MET A O 1
ATOM 762 N N . ASN A 1 94 ? -10.628 6.800 -2.472 1.00 98.31 94 ASN A N 1
ATOM 763 C CA . ASN A 1 94 ? -12.045 6.862 -2.099 1.00 98.31 94 ASN A CA 1
ATOM 764 C C . ASN A 1 94 ? -12.396 5.853 -0.996 1.00 98.31 94 ASN A C 1
ATOM 766 O O . ASN A 1 94 ? -13.092 6.225 -0.051 1.00 98.31 94 ASN A O 1
ATOM 770 N N . ALA A 1 95 ? -11.873 4.625 -1.061 1.00 98.62 95 ALA A N 1
ATOM 771 C CA . ALA A 1 95 ? -12.038 3.631 -0.001 1.00 98.62 95 ALA A CA 1
ATOM 772 C C . ALA A 1 95 ? -11.451 4.129 1.332 1.00 98.62 95 ALA A C 1
ATOM 774 O O . ALA A 1 95 ? -12.130 4.059 2.352 1.00 98.62 95 ALA A O 1
ATOM 775 N N . ILE A 1 96 ? -10.265 4.756 1.327 1.00 98.56 96 ILE A N 1
ATOM 776 C CA . ILE A 1 96 ? -9.691 5.381 2.535 1.00 98.56 96 ILE A CA 1
ATOM 777 C C . ILE A 1 96 ? -10.617 6.483 3.082 1.00 98.56 96 ILE A C 1
ATOM 779 O O . ILE A 1 96 ? -10.818 6.586 4.295 1.00 98.56 96 ILE A O 1
ATOM 783 N N . GLN A 1 97 ? -11.208 7.314 2.214 1.00 98.38 97 GLN A N 1
ATOM 784 C CA . GLN A 1 97 ? -12.165 8.340 2.653 1.00 98.38 97 GLN A CA 1
ATOM 785 C C . GLN A 1 97 ? -13.455 7.736 3.224 1.00 98.38 97 GLN A C 1
ATOM 787 O O . GLN A 1 97 ? -14.017 8.294 4.171 1.00 98.38 97 GLN A O 1
ATOM 792 N N . ALA A 1 98 ? -13.920 6.613 2.679 1.00 98.62 98 ALA A N 1
ATOM 793 C CA . ALA A 1 98 ? -15.067 5.885 3.204 1.00 98.62 98 ALA A CA 1
ATOM 794 C C . ALA A 1 98 ? -14.756 5.282 4.582 1.00 98.62 98 ALA A C 1
ATOM 796 O O . ALA A 1 98 ? -15.531 5.490 5.516 1.00 98.62 98 ALA A O 1
ATOM 797 N N . THR A 1 99 ? -13.577 4.675 4.758 1.00 98.62 99 THR A N 1
ATOM 798 C CA . THR A 1 99 ? -13.085 4.199 6.061 1.00 98.62 99 THR A CA 1
ATOM 799 C C . THR A 1 99 ? -13.034 5.330 7.078 1.00 98.62 99 THR A C 1
ATOM 801 O O . THR A 1 99 ? -13.585 5.194 8.164 1.00 98.62 99 THR A O 1
ATOM 804 N N . ARG A 1 100 ? -12.471 6.492 6.711 1.00 98.44 100 ARG A N 1
ATOM 805 C CA . ARG A 1 100 ? -12.460 7.696 7.563 1.00 98.44 100 ARG A CA 1
ATOM 806 C C . ARG A 1 100 ? -13.857 8.073 8.052 1.00 98.44 100 ARG A C 1
ATOM 808 O O . ARG A 1 100 ? -14.020 8.499 9.191 1.00 98.44 100 ARG A O 1
ATOM 815 N N . LYS A 1 101 ? -14.857 7.994 7.170 1.00 98.25 101 LYS A N 1
ATOM 816 C CA . LYS A 1 101 ? -16.245 8.338 7.495 1.00 98.25 101 LYS A CA 1
ATOM 817 C C . LYS A 1 101 ? -16.875 7.296 8.421 1.00 98.25 101 LYS A C 1
ATOM 819 O O . LYS A 1 101 ? -17.593 7.686 9.332 1.00 98.25 101 LYS A O 1
ATOM 824 N N . ALA A 1 102 ? -16.610 6.014 8.180 1.00 98.12 102 ALA A N 1
ATOM 825 C CA . ALA A 1 102 ? -17.166 4.906 8.950 1.00 98.12 102 ALA A CA 1
ATOM 826 C C . ALA A 1 102 ? -16.580 4.820 10.368 1.00 98.12 102 ALA A C 1
ATOM 828 O O . ALA A 1 102 ? -17.325 4.634 11.323 1.00 98.12 102 ALA A O 1
ATOM 829 N N . THR A 1 103 ? -15.265 5.002 10.516 1.00 97.44 103 THR A N 1
ATOM 830 C CA . THR A 1 103 ? -14.579 4.888 11.814 1.00 97.44 103 THR A CA 1
ATOM 831 C C . THR A 1 103 ? -14.482 6.216 12.564 1.00 97.44 103 THR A C 1
ATOM 833 O O . THR A 1 103 ? -14.262 6.233 13.769 1.00 97.44 103 THR A O 1
ATOM 836 N N . GLY A 1 104 ? -14.589 7.350 11.864 1.00 97.25 104 GLY A N 1
ATOM 837 C CA . GLY A 1 104 ? -14.324 8.680 12.423 1.00 97.25 104 GLY A CA 1
ATOM 838 C C . GLY A 1 104 ? -12.835 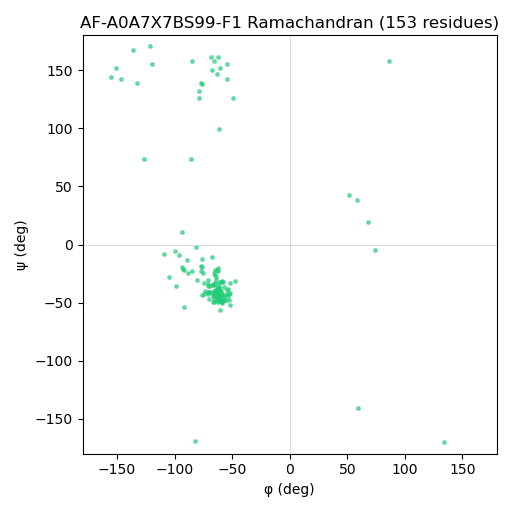8.992 12.644 1.00 97.25 104 GLY A C 1
ATOM 839 O O . GLY A 1 104 ? -12.499 10.133 12.976 1.00 97.25 104 GLY A O 1
ATOM 840 N N . VAL A 1 105 ? -11.940 8.025 12.412 1.00 97.25 105 VAL A N 1
ATOM 841 C CA . VAL A 1 105 ? -10.489 8.132 12.626 1.00 97.25 105 VAL A CA 1
ATOM 842 C C . VAL A 1 105 ? -9.846 8.942 11.500 1.00 97.25 105 VAL A C 1
ATOM 844 O O . VAL A 1 105 ? -10.204 8.804 10.333 1.00 97.25 105 VAL A O 1
ATOM 847 N N . LYS A 1 106 ? -8.886 9.817 11.827 1.00 96.12 106 LYS A N 1
ATOM 848 C CA . LYS A 1 106 ? -8.294 10.789 10.888 1.00 96.12 106 LYS A CA 1
ATOM 849 C C . LYS A 1 106 ? -6.774 10.867 11.014 1.00 96.12 106 LYS A C 1
ATOM 851 O O . LYS A 1 106 ? -6.186 10.419 11.995 1.00 96.12 106 LYS A O 1
ATOM 856 N N . GLY A 1 107 ? -6.148 11.516 10.031 1.00 95.31 107 GLY A N 1
ATOM 857 C CA . GLY A 1 107 ? -4.720 11.834 10.052 1.00 95.31 107 GLY A CA 1
ATOM 858 C C . GLY A 1 107 ? -3.855 10.581 10.170 1.00 95.31 107 GLY A C 1
ATOM 859 O O . GLY A 1 107 ? -4.170 9.547 9.583 1.00 95.31 107 GLY A O 1
ATOM 860 N N . ARG A 1 108 ? -2.777 10.666 10.955 1.00 94.38 108 ARG A N 1
ATOM 861 C CA . ARG A 1 108 ? -1.815 9.571 11.126 1.00 94.38 108 ARG A CA 1
ATOM 862 C C . ARG A 1 108 ? -2.483 8.260 11.564 1.00 94.38 108 ARG A C 1
ATOM 864 O O . ARG A 1 108 ? -2.208 7.227 10.968 1.00 94.38 108 ARG A O 1
ATOM 871 N N . LYS A 1 109 ? -3.433 8.324 12.504 1.00 95.25 109 LYS A N 1
ATOM 872 C CA . LYS A 1 109 ? -4.183 7.162 13.016 1.00 95.25 109 LYS A CA 1
ATOM 873 C C . LYS A 1 109 ? -5.039 6.442 11.966 1.00 95.25 109 LYS A C 1
ATOM 875 O O . LYS A 1 109 ? -5.399 5.295 12.173 1.00 95.25 109 LYS A O 1
ATOM 880 N N . LEU A 1 110 ? -5.376 7.099 10.857 1.00 97.12 110 LEU A N 1
ATOM 881 C CA . LEU A 1 110 ? -6.080 6.473 9.734 1.00 97.12 110 LEU A CA 1
ATOM 882 C C . LEU A 1 110 ? -5.084 5.930 8.709 1.00 97.12 110 LEU A C 1
ATOM 884 O O . LEU A 1 110 ? -5.145 4.773 8.309 1.00 97.12 110 LEU A O 1
ATOM 888 N N . PHE A 1 111 ? -4.175 6.793 8.257 1.00 97.12 111 PHE A N 1
ATOM 889 C CA . PHE A 1 111 ? -3.325 6.487 7.111 1.00 97.12 111 PHE A CA 1
ATOM 890 C C . PHE A 1 111 ? -2.223 5.482 7.438 1.00 97.12 111 PHE A C 1
ATOM 892 O O . PHE A 1 111 ? -1.863 4.696 6.567 1.00 97.12 111 PHE A O 1
ATOM 899 N N . MET A 1 112 ? -1.682 5.492 8.658 1.00 96.31 112 MET A N 1
ATOM 900 C CA . MET A 1 112 ? -0.551 4.630 9.004 1.00 96.31 112 MET A CA 1
ATOM 901 C C . MET A 1 112 ? -0.942 3.171 9.224 1.00 96.31 112 MET A C 1
ATOM 903 O O . MET A 1 112 ? -0.271 2.328 8.633 1.00 96.31 112 MET A O 1
ATOM 907 N N . PRO A 1 113 ? -2.047 2.845 9.924 1.00 96.75 113 PRO A N 1
ATOM 908 C CA . PRO A 1 113 ? -2.543 1.472 9.955 1.00 96.75 113 PRO A CA 1
ATOM 909 C C . PRO A 1 113 ? -2.838 0.921 8.561 1.00 96.75 113 PRO A C 1
ATOM 911 O O . PRO A 1 113 ? -2.404 -0.179 8.238 1.00 96.75 113 PRO A O 1
ATOM 914 N N . ILE A 1 114 ? -3.479 1.712 7.690 1.00 98.00 114 ILE A N 1
ATOM 915 C CA . ILE A 1 114 ? -3.738 1.300 6.302 1.00 98.00 114 ILE A CA 1
ATOM 916 C C . ILE A 1 114 ? -2.423 1.098 5.542 1.00 98.00 114 ILE A C 1
ATOM 918 O O . ILE A 1 114 ? -2.276 0.100 4.843 1.00 98.00 114 ILE A O 1
ATOM 922 N N . ARG A 1 115 ? -1.444 2.001 5.680 1.00 96.50 115 ARG A N 1
ATOM 923 C CA . ARG A 1 115 ? -0.147 1.872 5.001 1.00 96.50 115 ARG A CA 1
ATOM 924 C C . ARG A 1 115 ? 0.561 0.595 5.423 1.00 96.50 115 ARG A C 1
ATOM 926 O O . ARG A 1 115 ? 0.876 -0.226 4.573 1.00 96.50 115 ARG A O 1
ATOM 933 N N . ILE A 1 116 ? 0.770 0.413 6.721 1.00 95.75 116 ILE A N 1
ATOM 934 C CA . ILE A 1 116 ? 1.494 -0.745 7.244 1.00 95.75 116 ILE A CA 1
ATOM 935 C C . ILE A 1 116 ? 0.762 -2.034 6.854 1.00 95.75 116 ILE A C 1
ATOM 937 O O . ILE A 1 116 ? 1.391 -2.947 6.326 1.00 95.75 116 ILE A O 1
ATOM 941 N N . ALA A 1 117 ? -0.566 -2.079 6.988 1.00 96.25 117 ALA A N 1
ATOM 942 C CA . ALA A 1 117 ? -1.340 -3.266 6.639 1.00 96.25 117 ALA A CA 1
ATOM 943 C C . ALA A 1 117 ? -1.293 -3.624 5.146 1.00 96.25 117 ALA A C 1
ATOM 945 O O . ALA A 1 117 ? -1.396 -4.795 4.802 1.00 96.25 117 ALA A O 1
ATOM 946 N N . THR A 1 118 ? -1.149 -2.640 4.255 1.00 96.19 118 THR A N 1
ATOM 947 C CA . THR A 1 118 ? -1.235 -2.848 2.796 1.00 96.19 118 THR A CA 1
ATOM 948 C C . THR A 1 118 ? 0.126 -2.956 2.120 1.00 96.19 118 THR A C 1
ATOM 950 O O . THR A 1 118 ? 0.286 -3.735 1.183 1.00 96.19 118 THR A O 1
ATOM 953 N N . THR A 1 119 ? 1.124 -2.200 2.583 1.00 93.69 119 THR A N 1
ATOM 954 C CA . THR A 1 119 ? 2.468 -2.152 1.989 1.00 93.69 119 THR A CA 1
ATOM 955 C C . THR A 1 119 ? 3.531 -2.820 2.849 1.00 93.69 119 THR A C 1
ATOM 957 O O . THR A 1 119 ? 4.663 -2.941 2.388 1.00 93.69 119 THR A O 1
ATOM 960 N N . ARG A 1 120 ? 3.201 -3.215 4.088 1.00 92.25 120 ARG A N 1
ATOM 961 C CA . ARG A 1 120 ? 4.146 -3.784 5.070 1.00 92.25 120 ARG A CA 1
ATOM 962 C C . ARG A 1 120 ? 5.383 -2.900 5.255 1.00 92.25 120 ARG A C 1
ATOM 964 O O . ARG A 1 120 ? 6.518 -3.359 5.191 1.00 92.25 120 ARG A O 1
ATOM 971 N N . SER A 1 121 ? 5.134 -1.592 5.327 1.00 90.31 121 SER A N 1
ATOM 972 C CA . SER A 1 121 ? 6.160 -0.567 5.501 1.00 90.31 121 SER A CA 1
ATOM 973 C C . SER A 1 121 ? 5.561 0.684 6.130 1.00 90.31 121 SER A C 1
ATOM 975 O O . SER A 1 121 ? 4.450 1.082 5.788 1.00 90.31 121 SER A O 1
ATOM 977 N N . MET A 1 122 ? 6.318 1.358 6.991 1.00 90.56 122 MET A N 1
ATOM 978 C CA . MET A 1 122 ? 5.966 2.686 7.512 1.00 90.56 122 MET A CA 1
ATOM 979 C C . MET A 1 122 ? 6.198 3.822 6.513 1.00 90.56 122 MET A C 1
ATOM 981 O O . MET A 1 122 ? 5.641 4.910 6.661 1.00 90.56 122 MET A O 1
ATOM 985 N N . VAL A 1 123 ? 7.024 3.585 5.496 1.00 87.81 123 VAL A N 1
ATOM 986 C CA . VAL A 1 123 ? 7.470 4.595 4.536 1.00 87.81 123 VAL A CA 1
ATOM 987 C C . VAL A 1 123 ? 7.080 4.195 3.119 1.00 87.81 123 VAL A C 1
ATOM 989 O O . VAL A 1 123 ? 6.598 3.095 2.860 1.00 87.81 123 VAL A O 1
ATOM 992 N N . GLY A 1 124 ? 7.255 5.117 2.180 1.00 86.81 124 GLY A N 1
ATOM 993 C CA . GLY A 1 124 ? 7.033 4.859 0.767 1.00 86.81 124 GLY A CA 1
ATOM 994 C C . GLY A 1 124 ? 6.220 5.957 0.094 1.00 86.81 124 GLY A C 1
ATOM 995 O O . GLY A 1 124 ? 5.969 7.015 0.681 1.00 86.81 124 GLY A O 1
ATOM 996 N N . PRO A 1 125 ? 5.792 5.711 -1.146 1.00 89.25 125 PRO A N 1
ATOM 997 C CA . PRO A 1 125 ? 5.199 6.729 -1.981 1.00 89.25 125 PRO A CA 1
ATOM 998 C C . PRO A 1 125 ? 3.718 6.911 -1.660 1.00 89.25 125 PRO A C 1
ATOM 1000 O O . PRO A 1 125 ? 3.248 6.419 -0.627 1.00 89.25 125 PRO A O 1
ATOM 1003 N N . GLY A 1 126 ? 2.981 7.650 -2.492 1.00 92.31 126 GLY A N 1
ATOM 1004 C CA . GLY A 1 126 ? 1.544 7.832 -2.317 1.00 92.31 126 GLY A CA 1
ATOM 1005 C C . GLY A 1 126 ? 0.851 6.488 -2.098 1.00 92.31 126 GLY A C 1
ATOM 1006 O O . GLY A 1 126 ? 1.042 5.543 -2.857 1.00 92.31 126 GLY A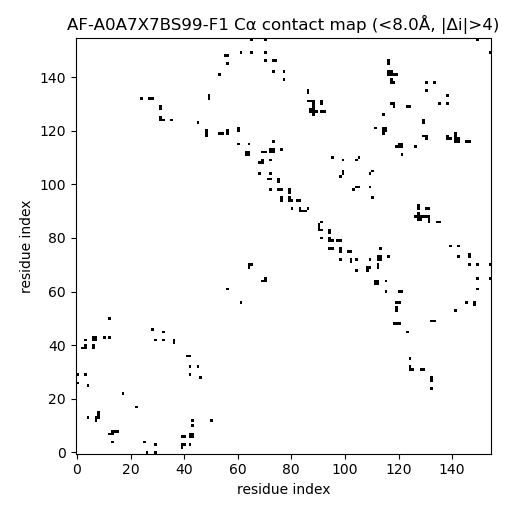 O 1
ATOM 1007 N N . ILE A 1 127 ? 0.080 6.374 -1.015 1.00 94.75 127 ILE A N 1
ATOM 1008 C CA . ILE A 1 127 ? -0.434 5.078 -0.554 1.00 94.75 127 ILE A CA 1
ATOM 1009 C C . ILE A 1 127 ? -1.361 4.417 -1.591 1.00 94.75 127 ILE A C 1
ATOM 1011 O O . ILE A 1 127 ? -1.301 3.207 -1.782 1.00 94.75 127 ILE A O 1
ATOM 1015 N N . GLY A 1 128 ? -2.169 5.213 -2.303 1.00 96.12 128 GLY A N 1
ATOM 1016 C CA . GLY A 1 128 ? -3.039 4.725 -3.375 1.00 96.12 128 GLY A C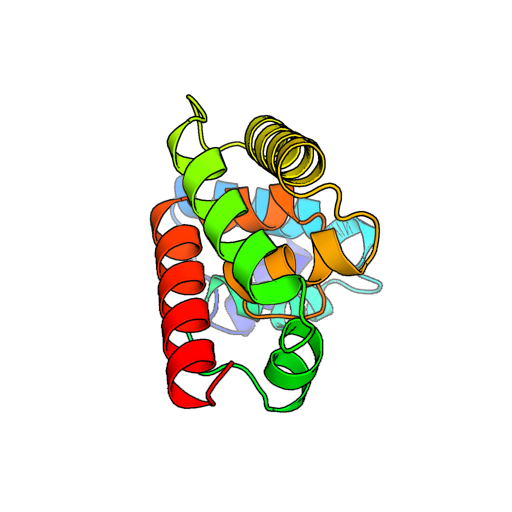A 1
ATOM 1017 C C . GLY A 1 128 ? -2.257 4.193 -4.575 1.00 96.12 128 GLY A C 1
ATOM 1018 O O . GLY A 1 128 ? -2.586 3.131 -5.091 1.00 96.12 128 GLY A O 1
ATOM 1019 N N . GLU A 1 129 ? -1.191 4.889 -4.971 1.00 94.69 129 GLU A N 1
ATOM 1020 C CA . GLU A 1 129 ? -0.325 4.511 -6.096 1.00 94.69 129 GLU A CA 1
ATOM 1021 C C . GLU A 1 129 ? 0.505 3.269 -5.755 1.00 94.69 129 GLU A C 1
ATOM 1023 O O . GLU A 1 129 ? 0.634 2.360 -6.570 1.00 94.69 129 GLU A O 1
ATOM 1028 N N . ALA A 1 130 ? 1.020 3.198 -4.523 1.00 94.44 130 ALA A N 1
ATOM 1029 C CA . ALA A 1 130 ? 1.725 2.028 -4.013 1.00 94.44 130 ALA A CA 1
ATOM 1030 C C . ALA A 1 130 ? 0.821 0.790 -4.024 1.00 94.44 130 ALA A C 1
ATOM 1032 O O . ALA A 1 130 ? 1.227 -0.264 -4.504 1.00 94.44 130 ALA A O 1
ATOM 1033 N N . MET A 1 131 ? -0.410 0.917 -3.521 1.00 96.44 131 MET A N 1
ATOM 1034 C CA . MET A 1 131 ? -1.371 -0.180 -3.546 1.00 96.44 131 MET A CA 1
ATOM 1035 C C . MET A 1 131 ? -1.714 -0.584 -4.980 1.00 96.44 131 MET A C 1
ATOM 1037 O O . MET A 1 131 ? -1.619 -1.764 -5.292 1.00 96.44 131 MET A O 1
ATOM 1041 N N . GLU A 1 132 ? -2.045 0.364 -5.863 1.00 96.31 132 GLU A N 1
ATOM 1042 C CA . GLU A 1 132 ? -2.339 0.080 -7.276 1.00 96.31 132 GLU A CA 1
ATOM 1043 C C . GLU A 1 132 ? -1.205 -0.705 -7.951 1.00 96.31 132 GLU A C 1
ATOM 1045 O O . GLU A 1 132 ? -1.470 -1.710 -8.608 1.00 96.31 132 GLU A O 1
ATOM 1050 N N . LEU A 1 133 ? 0.051 -0.315 -7.712 1.00 95.00 133 LEU A N 1
ATOM 1051 C CA . LEU A 1 133 ? 1.222 -0.992 -8.269 1.00 95.00 133 LEU A CA 1
ATOM 1052 C C . LEU A 1 133 ? 1.483 -2.385 -7.655 1.00 95.00 133 LEU A C 1
ATOM 1054 O O . LEU A 1 133 ? 2.018 -3.259 -8.342 1.00 95.00 133 LEU A O 1
ATOM 1058 N N . LEU A 1 134 ? 1.120 -2.603 -6.382 1.00 94.50 134 LEU A N 1
ATOM 1059 C CA . LEU A 1 134 ? 1.154 -3.923 -5.727 1.00 94.50 134 LEU A CA 1
ATOM 1060 C C . LEU A 1 134 ? 0.063 -4.863 -6.259 1.00 94.50 134 LEU A C 1
ATOM 1062 O O . LEU A 1 134 ? 0.277 -6.073 -6.324 1.00 94.50 134 LEU A O 1
ATOM 1066 N N . GLY A 1 135 ? -1.096 -4.311 -6.622 1.00 94.94 135 GLY A N 1
ATOM 1067 C CA . GLY A 1 135 ? -2.265 -5.058 -7.074 1.00 94.94 135 GLY A CA 1
ATOM 1068 C C . GLY A 1 135 ? -3.170 -5.552 -5.938 1.00 94.94 135 GLY A C 1
ATOM 1069 O O . GLY A 1 135 ? -2.763 -5.689 -4.782 1.00 94.94 135 GLY A O 1
ATOM 1070 N N . LYS A 1 136 ? -4.439 -5.825 -6.281 1.00 96.06 136 LYS A N 1
ATOM 1071 C CA . LYS A 1 136 ? -5.502 -6.136 -5.307 1.00 96.06 136 LYS A CA 1
ATOM 1072 C C . LYS A 1 136 ? -5.187 -7.365 -4.461 1.00 96.06 136 LYS A C 1
ATOM 1074 O O . LYS A 1 136 ? -5.326 -7.313 -3.244 1.00 96.06 136 LYS A O 1
ATOM 1079 N N . GLU A 1 137 ? -4.783 -8.452 -5.108 1.00 94.62 137 GLU A N 1
ATOM 1080 C CA . GLU A 1 137 ? -4.546 -9.746 -4.459 1.00 94.62 137 GLU A CA 1
ATOM 1081 C C . GLU A 1 137 ? -3.482 -9.624 -3.365 1.00 94.62 137 GLU A C 1
ATOM 1083 O O . GLU A 1 137 ? -3.741 -9.967 -2.213 1.00 94.62 137 GLU A O 1
ATOM 1088 N N . ARG A 1 138 ? -2.339 -9.014 -3.698 1.00 94.69 138 ARG A N 1
ATOM 1089 C CA . ARG A 1 138 ? -1.226 -8.805 -2.765 1.00 94.69 138 ARG A CA 1
ATOM 1090 C C . ARG A 1 138 ? -1.592 -7.861 -1.621 1.00 94.69 138 ARG A C 1
ATOM 1092 O O . ARG A 1 138 ? -1.219 -8.099 -0.478 1.00 94.69 138 ARG A O 1
ATOM 1099 N N . VAL A 1 139 ? -2.348 -6.799 -1.906 1.00 96.94 139 VAL A N 1
ATOM 1100 C CA . VAL A 1 139 ? -2.821 -5.869 -0.868 1.00 96.94 139 VAL A CA 1
ATOM 1101 C C . VAL A 1 139 ? -3.759 -6.565 0.120 1.00 96.94 139 VAL A C 1
ATOM 1103 O O . VAL A 1 139 ? -3.613 -6.378 1.327 1.00 96.94 139 VAL A O 1
ATOM 1106 N N . VAL A 1 140 ? -4.696 -7.384 -0.362 1.00 96.75 140 VAL A N 1
ATOM 1107 C CA . VAL A 1 140 ? -5.611 -8.143 0.506 1.00 96.75 140 VAL A CA 1
ATOM 1108 C C . VAL A 1 140 ? -4.851 -9.189 1.324 1.00 96.75 140 VAL A C 1
ATOM 1110 O O . VAL A 1 140 ? -5.080 -9.290 2.528 1.00 96.75 140 VAL A O 1
ATOM 1113 N N . GLU A 1 141 ? -3.899 -9.898 0.714 1.00 95.69 141 GLU A N 1
ATOM 1114 C CA . GLU A 1 141 ? -3.015 -10.836 1.415 1.00 95.69 141 GLU A CA 1
ATOM 1115 C C . GLU A 1 141 ? -2.247 -10.146 2.554 1.00 95.69 141 GLU A C 1
ATOM 1117 O O . GLU A 1 141 ? -2.236 -10.629 3.687 1.00 95.69 141 GLU A O 1
ATOM 1122 N N . HIS A 1 142 ? -1.645 -8.983 2.291 1.00 96.06 142 HIS A N 1
ATOM 1123 C CA . HIS A 1 142 ? -0.921 -8.222 3.308 1.00 96.06 142 HIS A CA 1
ATOM 1124 C C . HIS A 1 142 ? -1.818 -7.784 4.472 1.00 96.06 142 HIS A C 1
ATOM 1126 O O . HIS A 1 142 ? -1.384 -7.860 5.629 1.00 96.06 142 HIS A O 1
ATOM 1132 N N . ILE A 1 143 ? -3.054 -7.361 4.182 1.00 97.00 143 ILE A N 1
ATOM 1133 C CA . ILE A 1 143 ? -4.037 -6.994 5.207 1.00 97.00 143 ILE A CA 1
ATOM 1134 C C . ILE A 1 143 ? -4.334 -8.208 6.092 1.00 97.00 143 ILE A C 1
ATOM 1136 O O . ILE A 1 143 ? -4.296 -8.097 7.317 1.00 97.00 143 ILE A O 1
ATOM 1140 N N . ASP A 1 144 ? -4.574 -9.372 5.489 1.00 95.94 144 ASP A N 1
ATOM 1141 C CA . ASP A 1 144 ? -4.908 -10.594 6.223 1.00 95.94 144 ASP A CA 1
ATOM 1142 C C . ASP A 1 144 ? -3.755 -11.096 7.091 1.00 95.94 144 ASP A C 1
ATOM 1144 O O . ASP A 1 144 ? -3.961 -11.464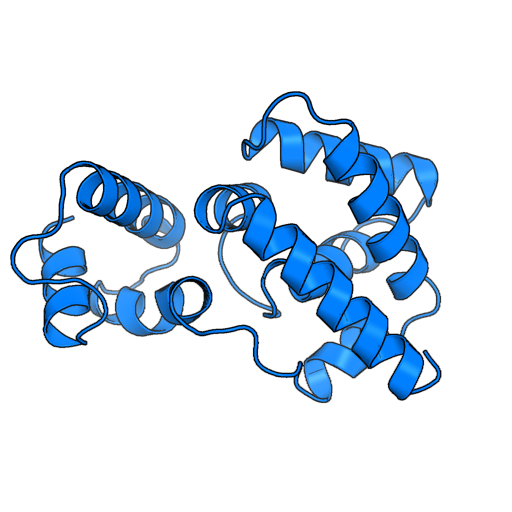 8.251 1.00 95.94 144 ASP A O 1
ATOM 1148 N N . LEU A 1 145 ? -2.526 -11.034 6.578 1.00 94.69 145 LEU A N 1
ATOM 1149 C CA . LEU A 1 145 ? -1.326 -11.335 7.357 1.00 94.69 145 LEU A CA 1
ATOM 1150 C C . LEU A 1 145 ? -1.159 -10.375 8.537 1.00 94.69 145 LEU A C 1
ATOM 1152 O O . LEU A 1 145 ? -0.850 -10.811 9.645 1.00 94.69 145 LEU A O 1
ATOM 1156 N N . THR A 1 146 ? -1.407 -9.083 8.320 1.00 94.88 146 THR A N 1
ATOM 1157 C CA . THR A 1 146 ? -1.343 -8.063 9.376 1.00 94.88 146 THR A CA 1
ATOM 1158 C C . THR A 1 146 ? -2.376 -8.323 10.469 1.00 94.88 146 THR A C 1
ATOM 1160 O O . THR A 1 146 ? -2.019 -8.387 11.642 1.00 94.88 146 THR A O 1
ATOM 1163 N N . LEU A 1 147 ? -3.641 -8.557 10.108 1.00 93.94 147 LEU A N 1
ATOM 1164 C CA . LEU A 1 147 ? -4.703 -8.851 11.076 1.00 93.94 147 LEU A CA 1
ATOM 1165 C C . LEU A 1 147 ? -4.424 -10.137 11.866 1.00 93.94 147 LEU A C 1
ATOM 1167 O O . LEU A 1 147 ? -4.661 -10.186 13.075 1.00 93.94 147 LEU A O 1
ATOM 1171 N N . LYS A 1 148 ? -3.873 -11.163 11.205 1.00 92.88 148 LYS A N 1
ATOM 1172 C CA . LYS A 1 148 ? -3.441 -12.405 11.857 1.00 92.88 148 LYS A CA 1
ATOM 1173 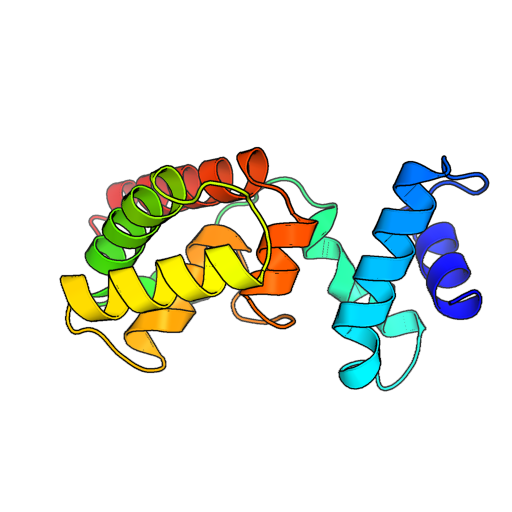C C . LYS A 1 148 ? -2.318 -12.154 12.869 1.00 92.88 148 LYS A C 1
ATOM 1175 O O . LYS A 1 148 ? -2.380 -12.681 13.978 1.00 92.88 148 LYS A O 1
ATOM 1180 N N . GLN A 1 149 ? -1.315 -11.351 12.508 1.00 91.00 149 GLN A N 1
ATOM 1181 C CA . GLN A 1 149 ? -0.216 -10.973 13.404 1.00 91.00 149 GLN A CA 1
ATOM 1182 C C . GLN A 1 149 ? -0.707 -10.141 14.593 1.00 91.00 149 GLN A C 1
ATOM 1184 O O . GLN A 1 149 ? -0.286 -10.401 15.716 1.00 91.00 149 GLN A O 1
ATOM 1189 N N . MET A 1 150 ? -1.635 -9.203 14.384 1.00 89.25 150 MET A N 1
ATOM 1190 C CA . MET A 1 150 ? -2.255 -8.440 15.475 1.00 89.25 150 MET A CA 1
ATOM 1191 C C . MET A 1 150 ? -2.969 -9.370 16.465 1.00 89.25 150 MET A C 1
ATOM 1193 O O . MET A 1 150 ? -2.683 -9.328 17.659 1.00 89.25 150 MET A O 1
ATOM 1197 N N . SER A 1 151 ? -3.785 -10.308 15.969 1.00 86.81 151 SER A N 1
ATOM 1198 C CA . SER A 1 151 ? -4.457 -11.297 16.823 1.00 86.81 151 SER A CA 1
ATOM 1199 C C . SER A 1 151 ? -3.482 -12.177 17.614 1.00 86.81 151 SER A C 1
ATOM 1201 O O . SER A 1 151 ? -3.728 -12.447 18.786 1.00 86.81 151 SER A O 1
ATOM 1203 N N . ALA A 1 152 ? -2.369 -12.610 17.011 1.00 82.00 152 ALA A N 1
ATOM 1204 C CA . ALA A 1 152 ? -1.348 -13.405 17.702 1.00 82.00 152 ALA A CA 1
ATOM 1205 C C . ALA A 1 152 ? -0.630 -12.626 18.823 1.00 82.00 152 ALA A C 1
ATOM 1207 O O . ALA A 1 152 ? -0.144 -13.232 19.774 1.00 82.00 152 ALA A O 1
ATOM 1208 N N . ASN A 1 153 ? -0.599 -11.294 18.729 1.00 75.06 153 ASN A N 1
ATOM 1209 C CA . ASN A 1 153 ? -0.016 -10.394 19.724 1.00 75.06 153 ASN A CA 1
ATOM 1210 C C . ASN A 1 153 ? -1.041 -9.874 20.757 1.00 75.06 153 ASN A C 1
ATOM 1212 O O . ASN A 1 153 ? -0.712 -8.986 21.541 1.00 75.06 153 ASN A O 1
ATOM 1216 N N . ASN A 1 154 ? -2.260 -10.435 20.789 1.00 73.00 154 ASN A N 1
ATOM 1217 C CA . ASN A 1 154 ? -3.393 -9.982 21.613 1.00 73.00 154 ASN A CA 1
ATOM 1218 C C . ASN A 1 154 ? -3.806 -8.518 21.353 1.00 73.00 154 ASN A C 1
ATOM 1220 O O . ASN A 1 154 ? -4.143 -7.800 22.297 1.00 73.00 154 ASN A O 1
ATOM 1224 N N . LEU A 1 155 ? -3.757 -8.091 20.083 1.00 59.66 155 LEU A N 1
ATOM 1225 C CA . LEU A 1 155 ? -4.123 -6.748 19.605 1.00 59.66 155 LEU A CA 1
ATOM 1226 C C . LEU A 1 155 ? -5.413 -6.748 18.772 1.00 59.66 155 LEU A C 1
ATOM 1228 O O . LEU A 1 155 ? -5.631 -7.682 17.954 1.00 59.66 155 LEU A O 1
#

Nearest PDB structures (foldseek):
  8jpv-assembly1_A  TM=8.690E-01  e=2.525E-06  Candidatus Methylacidiphilum fumarolicum
  8i9i-assembly1_B  TM=8.616E-01  e=2.244E-05  Escherichia coli
  7k86-assembly1_A  TM=8.464E-01  e=3.003E-05  Stenotrophomonas maltophilia K279a
  7k86-assembly2_B  TM=8.258E-01  e=4.219E-05  Stenotrophomonas maltophilia K279a
  5h4v-assembly2_B  TM=8.528E-01  e=1.810E-04  Xanthomonas oryzae pv. oryzae KACC 10331

Secondary structure (DSSP, 8-state):
-HHHHHHHHHTTSS-SS--HHHHHHHHHHHHHHHTT-SSTTHHHHHTHHHHS--PPPPHHHHHHH-STTHHHHHHHHHHHHHH-SS--HHHHHHHHHHHHHHH---THHHHHHHHHHHHSSS--S-HHHHHHHH-HHHHHHHHHHHHHHHHHTT-

Sequence (155 aa):
LDLALNNLQEAGLIDEHPTPEKMEWVRQLVNIYSVQMSYTKQIVDMAKIFFKDAKDLSDEEIEEIKNDDGRGVIEEFKKQLDLIPRFTSVQIMNAIQATRKATGVKGRKLFMPIRIATTRSMVGPGIGEAMELLGKERVVEHIDLTLKQMSANNL

Radius of gyration: 16.07 Å; Cα contacts (8 Å, |Δi|>4): 163; chains: 1; bounding box: 39×26×44 Å

Solvent-accessible surface area (backbone atoms only — not comparable to full-atom values): 8758 Å² total; per-residue (Å²): 110,66,67,41,52,51,42,26,32,78,68,68,77,40,64,96,77,58,51,75,69,53,48,52,52,50,51,51,54,49,58,63,41,53,86,75,49,92,48,54,68,52,49,51,68,67,48,41,67,76,72,54,75,93,67,83,75,51,72,69,58,46,63,70,32,59,47,94,58,18,59,60,48,40,57,42,32,56,56,37,60,71,70,46,95,53,84,37,32,70,45,47,47,49,22,52,53,48,30,32,64,74,71,67,46,57,68,67,67,37,54,46,28,46,36,32,27,44,57,73,34,97,71,80,60,61,66,30,54,51,44,38,75,57,31,66,69,55,29,52,50,34,35,53,53,40,55,51,52,34,50,76,70,78,84

pLDDT: mean 92.29, std 6.45, range [59.66, 98.62]